Protein AF-A0A1G1XV69-F1 (afdb_monomer_lite)

Sequence (92 aa):
MIDTQFKLEDVFSIEGRGIVLAGTVLGNQISIGDELIFDNEKYRISGIEAKNQMKQIATTGENVGILVAGAELKYNFFKQRKGQILTFKANN

InterPro domains:
  IPR009000 Translation protein, beta-barrel domain superfamily [SSF50447] (5-86)

Organism: NCBI:txid1797533

pLDDT: mean 93.96, std 6.38, range [58.47, 98.38]

Secondary structure (DSSP, 8-state):
--EEEEEEEEEEEETTTEEEEEEEE-SSEEETT-EEEETTEEEEEEEEEETTEEESEEETT-EEEEEETT-GGGHHHHHTTTTPEEEEE---

Structure (mmCIF, N/CA/C/O backbone):
data_AF-A0A1G1XV69-F1
#
_entry.id   AF-A0A1G1XV69-F1
#
loop_
_atom_site.group_PDB
_atom_site.id
_atom_site.type_symbol
_atom_site.label_atom_id
_atom_site.label_alt_id
_atom_site.label_comp_id
_atom_site.label_asym_id
_atom_site.label_entity_id
_atom_site.label_seq_id
_atom_site.pdbx_PDB_ins_code
_atom_site.Cartn_x
_atom_site.Cartn_y
_atom_site.Cartn_z
_atom_site.occupancy
_atom_site.B_iso_or_equiv
_atom_site.auth_seq_id
_atom_site.auth_comp_id
_atom_site.auth_asym_id
_atom_site.auth_atom_id
_atom_site.pdbx_PDB_model_num
ATOM 1 N N . MET A 1 1 ? -17.835 -6.443 -7.603 1.00 58.47 1 MET A N 1
ATOM 2 C CA . MET A 1 1 ? -16.570 -6.154 -6.897 1.00 58.47 1 MET A CA 1
ATOM 3 C C . MET A 1 1 ? -16.745 -4.818 -6.209 1.00 58.47 1 MET A C 1
ATOM 5 O O . MET A 1 1 ? -17.285 -3.920 -6.844 1.00 58.47 1 MET A O 1
ATOM 9 N N . ILE A 1 2 ? -16.424 -4.728 -4.921 1.00 77.56 2 ILE A N 1
ATOM 10 C CA . ILE A 1 2 ? -16.567 -3.485 -4.160 1.00 77.56 2 ILE A CA 1
ATOM 11 C C . ILE A 1 2 ? -15.176 -2.870 -4.047 1.00 77.56 2 ILE A C 1
ATOM 13 O O . ILE A 1 2 ? -14.253 -3.523 -3.563 1.00 77.56 2 ILE A O 1
ATOM 17 N N . ASP A 1 3 ? -15.041 -1.644 -4.537 1.00 89.81 3 ASP A N 1
ATOM 18 C CA . ASP A 1 3 ? -13.798 -0.890 -4.467 1.00 89.81 3 ASP A CA 1
ATOM 19 C C . ASP A 1 3 ? -13.616 -0.340 -3.040 1.00 89.81 3 ASP A C 1
ATOM 21 O O . ASP A 1 3 ? -14.556 0.163 -2.414 1.00 89.81 3 ASP A O 1
ATOM 25 N N . THR A 1 4 ? -12.395 -0.434 -2.525 1.00 94.75 4 THR A N 1
ATOM 26 C CA . THR A 1 4 ? -12.011 0.045 -1.197 1.00 94.75 4 THR A CA 1
ATOM 27 C C . THR A 1 4 ? -11.035 1.206 -1.328 1.00 94.75 4 THR A C 1
ATOM 29 O O . THR A 1 4 ? -10.011 1.106 -2.002 1.00 94.75 4 THR A O 1
ATOM 32 N N . GLN A 1 5 ? -11.335 2.316 -0.658 1.00 95.94 5 GLN A N 1
ATOM 33 C CA . GLN A 1 5 ? -10.468 3.490 -0.623 1.00 95.94 5 GLN A CA 1
ATOM 34 C C . GLN A 1 5 ? -9.451 3.407 0.520 1.00 95.94 5 GLN A C 1
ATOM 36 O O . GLN A 1 5 ? -9.775 2.977 1.627 1.00 95.94 5 GLN A O 1
ATOM 41 N N . PHE A 1 6 ? -8.231 3.871 0.263 1.00 97.44 6 PHE A N 1
ATOM 42 C CA . PHE A 1 6 ? -7.132 3.892 1.226 1.00 97.44 6 PHE A CA 1
ATOM 43 C C . PHE A 1 6 ? -6.413 5.237 1.179 1.00 97.44 6 PHE A C 1
ATOM 45 O O . PHE A 1 6 ? -5.923 5.646 0.126 1.00 97.44 6 PHE A O 1
ATOM 52 N N . LYS A 1 7 ? -6.337 5.936 2.311 1.00 98.12 7 LYS A N 1
ATOM 53 C CA . LYS A 1 7 ? -5.595 7.192 2.420 1.00 98.12 7 LYS A CA 1
ATOM 54 C C . LYS A 1 7 ? -4.117 6.887 2.618 1.00 98.12 7 LYS A C 1
ATOM 56 O O . LYS A 1 7 ? -3.746 6.394 3.676 1.00 98.12 7 LYS A O 1
ATOM 61 N N . LEU A 1 8 ? -3.289 7.212 1.630 1.00 98.25 8 LEU A N 1
ATOM 62 C CA . LEU A 1 8 ? -1.847 7.007 1.697 1.00 98.25 8 LEU A CA 1
ATOM 63 C C . LEU A 1 8 ? -1.194 8.052 2.611 1.00 98.25 8 LEU A C 1
ATOM 65 O O . LEU A 1 8 ? -1.350 9.250 2.391 1.00 98.25 8 LEU A O 1
ATOM 69 N N . GLU A 1 9 ? -0.423 7.616 3.599 1.00 98.38 9 GLU A N 1
ATOM 70 C CA . GLU A 1 9 ? 0.276 8.486 4.555 1.00 98.38 9 GLU A CA 1
ATOM 71 C C . GLU A 1 9 ? 1.794 8.418 4.357 1.00 98.38 9 GLU A C 1
ATOM 73 O O . GLU A 1 9 ? 2.459 9.454 4.296 1.00 98.38 9 GLU A O 1
ATOM 78 N N . ASP A 1 10 ? 2.339 7.214 4.165 1.00 98.00 10 ASP A N 1
ATOM 79 C CA . ASP A 1 10 ? 3.756 7.012 3.870 1.00 98.00 10 ASP A CA 1
ATOM 80 C C . ASP A 1 10 ? 4.001 5.810 2.94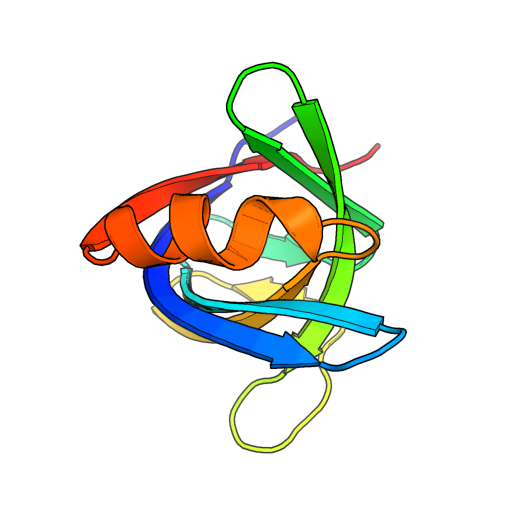3 1.00 98.00 10 ASP A C 1
ATOM 82 O O . ASP A 1 10 ? 3.113 4.995 2.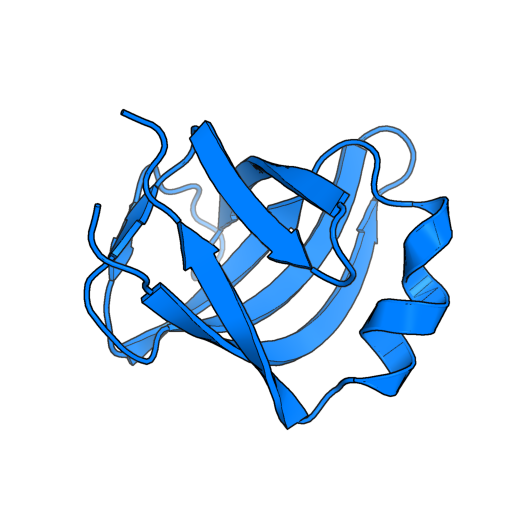689 1.00 98.00 10 ASP A O 1
ATOM 86 N N . VAL A 1 11 ? 5.218 5.723 2.408 1.00 97.94 11 VAL A N 1
ATOM 87 C CA . VAL A 1 11 ? 5.680 4.675 1.505 1.00 97.94 11 VAL A CA 1
ATOM 88 C C . VAL A 1 11 ? 7.074 4.230 1.921 1.00 97.94 11 VAL A C 1
ATOM 90 O O . VAL A 1 11 ? 8.008 5.036 1.986 1.00 97.94 11 VAL A O 1
ATOM 93 N N . PHE A 1 12 ? 7.236 2.926 2.107 1.00 96.19 12 PHE A N 1
ATOM 94 C CA . PHE A 1 12 ? 8.513 2.286 2.412 1.00 96.19 12 PHE A CA 1
ATOM 95 C C . PHE A 1 12 ? 8.854 1.273 1.321 1.00 96.19 12 PHE A C 1
ATOM 97 O O . PHE A 1 12 ? 7.961 0.724 0.684 1.00 96.19 12 PHE A O 1
ATOM 104 N N . SER A 1 13 ? 10.138 1.019 1.095 1.00 95.62 13 SER A N 1
ATOM 105 C CA . SER A 1 13 ? 10.589 -0.059 0.212 1.00 95.62 13 SER A CA 1
ATOM 106 C C . SER A 1 13 ? 11.175 -1.170 1.067 1.00 95.62 13 SER A C 1
ATOM 108 O O . SER A 1 13 ? 11.946 -0.888 1.983 1.00 95.62 13 SER A O 1
ATOM 110 N N . ILE A 1 14 ? 10.834 -2.417 0.755 1.00 93.75 14 ILE A N 1
ATOM 111 C CA . ILE A 1 14 ? 11.466 -3.598 1.336 1.00 93.75 14 ILE A CA 1
ATOM 112 C C . ILE A 1 14 ? 12.138 -4.346 0.192 1.00 93.75 14 ILE A C 1
ATOM 114 O O . ILE A 1 14 ? 11.468 -4.893 -0.684 1.00 93.75 14 ILE A O 1
ATOM 118 N N . GLU A 1 15 ? 13.469 -4.336 0.191 1.00 91.56 15 GLU A N 1
ATOM 119 C CA . GLU A 1 15 ? 14.274 -4.966 -0.853 1.00 91.56 15 GLU A CA 1
ATOM 120 C C . GLU A 1 15 ? 13.867 -6.435 -1.060 1.00 91.56 15 GLU A C 1
ATOM 122 O O . GLU A 1 15 ? 13.736 -7.204 -0.106 1.00 91.56 15 GLU A O 1
ATOM 127 N N . GLY A 1 16 ? 13.597 -6.799 -2.317 1.00 90.38 16 GLY A N 1
ATOM 128 C CA . GLY A 1 16 ? 13.188 -8.148 -2.713 1.00 90.38 16 GLY A CA 1
ATOM 129 C C . GLY A 1 16 ? 11.761 -8.556 -2.327 1.00 90.38 16 GLY A C 1
ATOM 130 O O . GLY A 1 16 ? 11.388 -9.705 -2.565 1.00 90.38 16 GLY A O 1
ATOM 131 N N . ARG A 1 17 ? 10.956 -7.666 -1.726 1.00 92.62 17 ARG A N 1
ATOM 132 C CA . ARG A 1 17 ? 9.564 -7.959 -1.333 1.00 92.62 17 ARG A CA 1
ATOM 133 C C . ARG A 1 17 ? 8.526 -7.030 -1.950 1.00 92.62 17 ARG A C 1
ATOM 135 O O . ARG A 1 17 ? 7.388 -7.465 -2.128 1.00 92.62 17 ARG A O 1
ATOM 142 N N . GLY A 1 18 ? 8.868 -5.772 -2.197 1.00 95.31 18 GLY A N 1
ATOM 143 C CA . GLY A 1 18 ? 7.945 -4.781 -2.734 1.00 95.31 18 GLY A CA 1
ATOM 144 C C . GLY A 1 18 ? 8.008 -3.448 -2.007 1.00 95.31 18 GLY A C 1
ATOM 145 O O . GLY A 1 18 ? 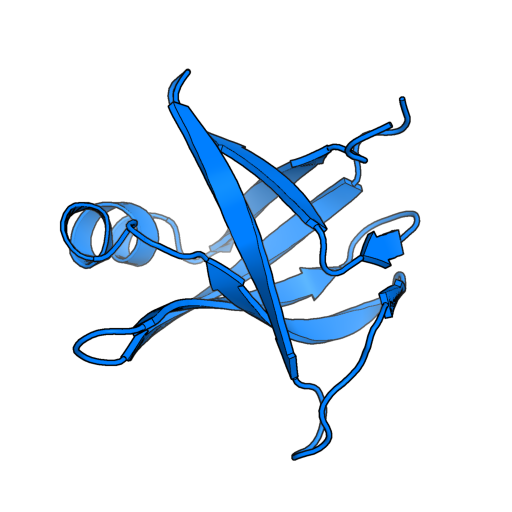8.979 -3.111 -1.327 1.00 95.31 18 GLY A O 1
ATOM 146 N N . ILE A 1 19 ? 6.919 -2.693 -2.120 1.00 97.56 19 ILE A N 1
ATOM 147 C CA . ILE A 1 19 ? 6.725 -1.447 -1.375 1.00 97.56 19 ILE A CA 1
ATOM 148 C C . ILE A 1 19 ? 5.609 -1.616 -0.351 1.00 97.56 19 ILE A C 1
ATOM 150 O O . ILE A 1 19 ? 4.626 -2.313 -0.594 1.00 97.56 19 ILE A O 1
ATOM 154 N N . VAL A 1 20 ? 5.745 -0.948 0.786 1.00 97.94 20 VAL A N 1
ATOM 155 C CA . VAL A 1 20 ? 4.693 -0.838 1.791 1.00 97.94 20 VAL A CA 1
ATOM 156 C C . VAL A 1 20 ? 4.016 0.510 1.636 1.00 97.94 20 VAL A C 1
ATOM 158 O O . VAL A 1 20 ? 4.670 1.547 1.741 1.00 97.94 20 VAL A O 1
ATOM 161 N N . LEU A 1 21 ? 2.707 0.485 1.417 1.00 98.31 21 LEU A N 1
ATOM 162 C CA . LEU A 1 21 ? 1.834 1.649 1.458 1.00 98.31 21 LEU A CA 1
ATOM 163 C C . LEU A 1 21 ? 1.232 1.727 2.862 1.00 98.31 21 LEU A C 1
ATOM 165 O O . LEU A 1 21 ? 0.400 0.897 3.224 1.00 98.31 21 LEU A O 1
ATOM 169 N N . ALA A 1 22 ? 1.691 2.682 3.666 1.00 98.25 22 ALA A N 1
ATOM 170 C CA . ALA A 1 22 ? 1.187 2.902 5.017 1.00 98.25 22 ALA A CA 1
ATOM 171 C C . ALA A 1 22 ? 0.087 3.961 4.999 1.00 98.25 22 ALA A C 1
ATOM 173 O O . ALA A 1 22 ? 0.223 4.986 4.325 1.00 98.25 22 ALA A O 1
ATOM 174 N N . GLY A 1 23 ? -1.002 3.717 5.722 1.00 98.12 23 GLY A N 1
ATOM 175 C CA . GLY A 1 23 ? -2.156 4.600 5.674 1.00 98.12 23 GLY A CA 1
ATOM 176 C C . GLY A 1 23 ? -3.429 4.006 6.256 1.00 98.12 23 GLY A C 1
ATOM 177 O O . GLY A 1 23 ? -3.410 2.955 6.893 1.00 98.12 23 GLY A O 1
ATOM 178 N N . THR A 1 24 ? -4.545 4.695 6.025 1.00 98.31 24 THR A N 1
ATOM 179 C CA . THR A 1 24 ? -5.828 4.403 6.675 1.00 98.31 24 THR A CA 1
ATOM 180 C C . THR A 1 24 ? -6.867 3.892 5.677 1.00 98.31 24 THR A C 1
ATOM 182 O O . THR A 1 24 ? -7.114 4.525 4.648 1.00 98.31 24 THR A O 1
ATOM 185 N N . VAL A 1 25 ? -7.524 2.772 5.992 1.00 97.81 25 VAL A N 1
ATOM 186 C CA . VAL A 1 25 ? -8.641 2.235 5.193 1.00 97.81 25 VAL A CA 1
ATOM 187 C C . VAL A 1 25 ? -9.883 3.108 5.387 1.00 97.81 25 VAL A C 1
ATOM 189 O O . VAL A 1 25 ? -10.311 3.339 6.516 1.00 97.81 25 VAL A O 1
ATOM 192 N N . LEU A 1 26 ? -10.488 3.586 4.299 1.00 96.44 26 LEU A N 1
ATOM 193 C CA . LEU A 1 26 ? -11.616 4.528 4.341 1.00 96.44 26 LEU A CA 1
ATOM 194 C C . LEU A 1 26 ? -12.991 3.876 4.123 1.00 96.44 26 LEU A C 1
ATOM 196 O O . LEU A 1 26 ? -14.004 4.513 4.396 1.00 96.44 26 LEU A O 1
ATOM 200 N N . GLY A 1 27 ? -13.052 2.628 3.653 1.00 90.31 27 GLY A N 1
ATOM 201 C CA . GLY A 1 27 ? -14.315 1.920 3.427 1.00 90.31 27 GLY A CA 1
ATOM 202 C C . GLY A 1 27 ? -14.125 0.415 3.258 1.00 90.31 27 GLY A C 1
ATOM 203 O O . GLY A 1 27 ? -13.036 -0.030 2.925 1.00 90.31 27 GLY A O 1
ATOM 204 N N . ASN A 1 28 ? -15.182 -0.368 3.485 1.00 92.75 28 ASN A N 1
ATOM 205 C CA . ASN A 1 28 ? -15.196 -1.829 3.340 1.00 92.75 28 ASN A CA 1
ATOM 206 C C . ASN A 1 28 ? -13.986 -2.516 4.017 1.00 92.75 28 ASN A C 1
ATOM 208 O O . ASN A 1 28 ? -13.688 -2.248 5.189 1.00 92.75 28 ASN A O 1
ATOM 212 N N . GLN A 1 29 ? -13.319 -3.410 3.278 1.00 94.62 29 GLN A N 1
ATOM 213 C CA . GLN A 1 29 ? -12.131 -4.141 3.696 1.00 94.62 29 GLN A CA 1
ATOM 214 C C . GLN A 1 29 ? -11.123 -4.300 2.547 1.00 94.62 29 GLN A C 1
ATOM 216 O O . GLN A 1 29 ? -11.487 -4.205 1.374 1.00 94.62 29 GLN A O 1
ATOM 221 N N . ILE A 1 30 ? -9.871 -4.578 2.902 1.00 96.31 30 ILE A N 1
ATOM 222 C CA . ILE A 1 30 ? -8.778 -4.971 2.006 1.00 96.31 30 ILE A CA 1
ATOM 223 C C . ILE A 1 30 ? -8.233 -6.303 2.513 1.00 96.31 30 ILE A C 1
ATOM 225 O O . ILE A 1 30 ? -7.955 -6.427 3.705 1.00 96.31 30 ILE A O 1
ATOM 229 N N . SER A 1 31 ? -8.055 -7.280 1.632 1.00 96.50 31 SER A N 1
ATOM 230 C CA . SER A 1 31 ? -7.570 -8.621 1.969 1.00 96.50 31 SER A CA 1
ATOM 231 C C . SER A 1 31 ? -6.254 -8.928 1.254 1.00 96.50 31 SER A C 1
ATOM 233 O O . SER A 1 31 ? -5.970 -8.400 0.179 1.00 96.50 31 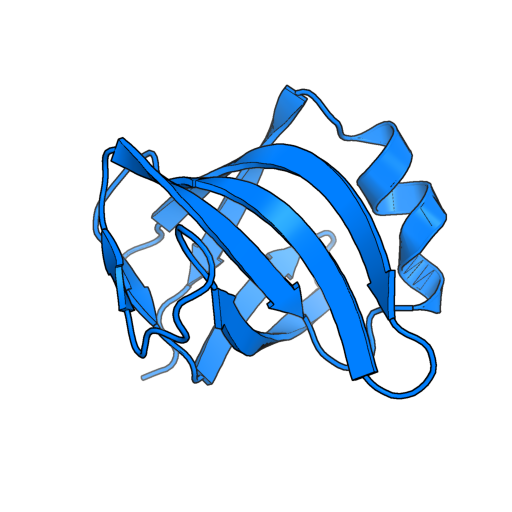SER A O 1
ATOM 235 N N . ILE A 1 32 ? -5.433 -9.816 1.819 1.00 96.56 32 ILE A N 1
ATOM 236 C CA . ILE A 1 32 ? -4.305 -10.381 1.064 1.00 96.56 32 ILE A CA 1
ATOM 237 C C . ILE A 1 32 ? -4.851 -11.090 -0.182 1.00 96.56 32 ILE A C 1
ATOM 239 O O . ILE A 1 32 ? -5.776 -11.892 -0.083 1.00 96.56 32 ILE A O 1
ATOM 243 N N . GLY A 1 33 ? -4.245 -10.827 -1.342 1.00 95.19 33 GLY A N 1
ATOM 244 C CA . GLY A 1 33 ? -4.705 -11.335 -2.637 1.00 95.19 33 GLY A CA 1
ATOM 245 C C . GLY A 1 33 ? -5.480 -10.318 -3.473 1.00 95.19 33 GLY A C 1
ATOM 246 O O . GLY A 1 33 ? -5.509 -10.487 -4.694 1.00 95.19 33 GLY A O 1
ATOM 247 N N . ASP A 1 34 ? -6.006 -9.259 -2.851 1.00 96.06 34 ASP A N 1
ATOM 248 C CA . ASP A 1 34 ? -6.629 -8.131 -3.548 1.00 96.06 34 ASP A CA 1
ATOM 249 C C . ASP A 1 34 ? -5.612 -7.372 -4.412 1.00 96.06 34 ASP A C 1
ATOM 251 O O . ASP A 1 34 ? -4.391 -7.528 -4.280 1.00 96.06 34 ASP A O 1
ATOM 255 N N . GLU A 1 35 ? -6.124 -6.532 -5.309 1.00 95.81 35 GLU A N 1
ATOM 256 C CA . GLU A 1 35 ? -5.315 -5.750 -6.238 1.00 95.81 35 GLU A CA 1
ATOM 257 C C . GLU A 1 35 ? -5.397 -4.253 -5.928 1.00 95.81 35 GLU A C 1
ATOM 259 O O . GLU A 1 35 ? -6.477 -3.677 -5.794 1.00 95.81 35 GLU A O 1
ATOM 264 N N . LEU A 1 36 ? -4.247 -3.587 -5.877 1.00 95.38 36 LEU A N 1
ATOM 265 C CA . LEU A 1 36 ? -4.160 -2.141 -6.040 1.00 95.38 36 LEU A CA 1
ATOM 266 C C . LEU A 1 36 ? -4.295 -1.819 -7.528 1.00 95.38 36 LEU A C 1
ATOM 268 O O . LEU A 1 36 ? -3.505 -2.314 -8.335 1.00 95.38 36 LEU A O 1
ATOM 272 N N . ILE A 1 37 ? -5.257 -0.964 -7.877 1.00 92.06 37 ILE A N 1
ATOM 273 C CA . ILE A 1 37 ? -5.400 -0.456 -9.242 1.00 92.06 37 ILE A CA 1
ATOM 274 C C . ILE A 1 37 ? -4.854 0.952 -9.291 1.00 92.06 37 ILE A C 1
ATOM 276 O O . ILE A 1 37 ? -5.365 1.859 -8.628 1.00 92.06 37 ILE A O 1
ATOM 280 N N . PHE A 1 38 ? -3.812 1.139 -10.086 1.00 88.56 38 PHE A N 1
ATOM 281 C CA . PHE A 1 38 ? -3.121 2.406 -10.107 1.00 88.56 38 PHE A CA 1
ATOM 282 C C . PHE A 1 38 ? -2.410 2.627 -11.438 1.00 88.56 38 PHE A C 1
ATOM 284 O O . PHE A 1 38 ? -1.618 1.798 -11.869 1.00 88.56 38 PHE A O 1
ATOM 291 N N . ASP A 1 39 ? -2.710 3.757 -12.080 1.00 88.38 39 ASP A N 1
ATOM 292 C CA . ASP A 1 39 ? -2.162 4.140 -13.389 1.00 88.38 39 ASP A CA 1
ATOM 293 C C . ASP A 1 39 ? -2.309 3.040 -14.462 1.00 88.38 39 ASP A C 1
ATOM 295 O O . ASP A 1 39 ? -1.377 2.716 -15.187 1.00 88.38 39 ASP A O 1
ATOM 299 N N . ASN A 1 40 ? -3.492 2.414 -14.519 1.00 88.00 40 ASN A N 1
ATOM 300 C CA . ASN A 1 40 ? -3.816 1.259 -15.374 1.00 88.00 40 ASN A CA 1
ATOM 301 C C . ASN A 1 40 ? -2.973 -0.010 -15.132 1.00 88.00 40 ASN A C 1
ATOM 303 O O . ASN A 1 40 ? -3.143 -0.997 -15.847 1.00 88.00 40 ASN A O 1
ATOM 307 N N . GLU A 1 41 ? -2.127 -0.028 -14.103 1.00 90.44 41 GLU A N 1
ATOM 308 C CA . GLU A 1 41 ? -1.402 -1.208 -13.649 1.00 90.44 41 GLU A CA 1
ATOM 309 C C . GLU A 1 41 ? -2.108 -1.848 -12.444 1.00 90.44 41 GLU A C 1
ATOM 311 O O . GLU A 1 41 ? -2.789 -1.191 -11.646 1.00 90.44 41 GLU A O 1
ATOM 316 N N . LYS A 1 42 ? -1.952 -3.168 -12.338 1.00 92.69 42 LYS A N 1
ATOM 317 C CA . LYS A 1 42 ? -2.467 -3.983 -11.240 1.00 92.69 42 LYS A CA 1
ATOM 318 C C . LYS A 1 42 ? -1.303 -4.462 -10.402 1.00 92.69 42 LYS A C 1
ATOM 320 O O . LYS A 1 42 ? -0.369 -5.057 -10.937 1.00 92.69 42 LYS A O 1
ATOM 325 N N . TYR A 1 43 ? -1.399 -4.271 -9.096 1.00 94.81 43 TYR A N 1
ATOM 326 C CA . TYR A 1 43 ? -0.408 -4.800 -8.174 1.00 94.81 43 TYR A CA 1
ATOM 327 C C . TYR A 1 43 ? -1.073 -5.640 -7.100 1.00 94.81 43 TYR A C 1
ATOM 329 O O . TYR A 1 43 ? -2.014 -5.200 -6.442 1.00 94.81 43 TYR A O 1
ATOM 337 N N . ARG A 1 44 ? -0.563 -6.852 -6.901 1.00 95.75 44 ARG A N 1
ATOM 338 C CA . ARG A 1 44 ? -1.105 -7.778 -5.912 1.00 95.75 44 ARG A CA 1
ATOM 339 C C . ARG A 1 44 ? -0.667 -7.387 -4.504 1.00 95.75 44 ARG A C 1
ATOM 341 O O . ARG A 1 44 ? 0.515 -7.141 -4.254 1.00 95.75 44 ARG A O 1
ATOM 348 N N . ILE A 1 45 ? -1.611 -7.430 -3.571 1.00 96.81 45 ILE A N 1
ATOM 349 C CA . ILE A 1 45 ? -1.336 -7.319 -2.141 1.00 96.81 45 ILE A CA 1
ATOM 350 C C . ILE A 1 45 ? -0.808 -8.658 -1.631 1.00 96.81 45 ILE A C 1
ATOM 352 O O . ILE A 1 45 ? -1.491 -9.683 -1.709 1.00 96.81 45 ILE A O 1
ATOM 356 N N . SER A 1 46 ? 0.405 -8.651 -1.084 1.00 97.19 46 SER A N 1
ATOM 357 C CA . SER A 1 46 ? 1.076 -9.845 -0.551 1.00 97.19 46 SER A CA 1
ATOM 358 C C . SER A 1 46 ? 1.198 -9.852 0.972 1.00 97.19 46 SER A C 1
ATOM 360 O O . SER A 1 46 ? 1.667 -10.834 1.542 1.00 97.19 46 SER A O 1
ATOM 362 N N . GLY A 1 47 ? 0.810 -8.771 1.646 1.00 97.44 47 GLY A N 1
ATOM 363 C CA . GLY A 1 47 ? 0.840 -8.697 3.101 1.00 97.44 47 GLY A CA 1
ATOM 364 C C . GLY A 1 47 ? 0.101 -7.481 3.632 1.00 97.44 47 GLY A C 1
ATOM 365 O O . GLY A 1 47 ? 0.051 -6.442 2.976 1.00 97.44 47 GLY A O 1
ATOM 366 N N . ILE A 1 48 ? -0.457 -7.624 4.829 1.00 98.19 48 ILE A N 1
ATOM 367 C CA . ILE A 1 48 ? -1.082 -6.546 5.589 1.00 98.19 48 ILE A CA 1
ATOM 368 C C . ILE A 1 48 ? -0.524 -6.623 7.007 1.00 98.19 48 ILE A C 1
ATOM 370 O O . ILE A 1 48 ? -0.553 -7.689 7.624 1.00 98.19 48 ILE A O 1
ATOM 374 N N . GLU A 1 49 ? -0.031 -5.505 7.522 1.00 95.94 49 GLU A N 1
ATOM 375 C CA . GLU A 1 49 ? 0.480 -5.399 8.886 1.00 95.94 49 GLU A CA 1
ATOM 376 C C . GLU A 1 49 ? -0.210 -4.255 9.631 1.00 95.94 49 GLU A C 1
ATOM 378 O O . GLU A 1 49 ? -0.351 -3.150 9.108 1.00 95.94 49 GLU A O 1
ATOM 383 N N . ALA A 1 50 ? -0.632 -4.509 10.868 1.00 94.25 50 ALA A N 1
ATOM 384 C CA . ALA A 1 50 ? -1.183 -3.500 11.764 1.00 94.25 50 ALA A CA 1
ATOM 385 C C . ALA A 1 50 ? -0.655 -3.737 13.180 1.00 94.25 50 ALA A C 1
ATOM 387 O O . ALA A 1 50 ? -0.748 -4.852 13.687 1.00 94.25 50 ALA A O 1
ATOM 388 N N . LYS A 1 51 ? -0.136 -2.698 13.848 1.00 88.44 51 LYS A N 1
ATOM 389 C CA . LYS A 1 51 ? 0.319 -2.772 15.254 1.00 88.44 51 LYS A CA 1
ATOM 390 C C . LYS A 1 51 ? 1.291 -3.940 15.529 1.00 88.44 51 LYS A C 1
ATOM 392 O O . LYS A 1 51 ? 1.142 -4.639 16.530 1.00 88.44 51 LYS A O 1
ATOM 397 N N . ASN A 1 52 ? 2.280 -4.144 14.653 1.00 87.25 52 ASN A N 1
ATOM 398 C CA . ASN A 1 52 ? 3.263 -5.239 14.717 1.00 87.25 52 ASN A CA 1
ATOM 399 C C . ASN A 1 52 ? 2.655 -6.651 14.589 1.00 87.25 52 ASN A C 1
ATOM 401 O O . ASN A 1 52 ? 3.223 -7.626 15.083 1.00 87.25 52 ASN A O 1
ATOM 405 N N . GLN A 1 53 ? 1.479 -6.774 13.969 1.00 92.81 53 GLN A N 1
ATOM 406 C CA . GLN A 1 53 ? 0.815 -8.049 13.721 1.00 92.81 53 GLN A CA 1
ATOM 407 C C . GLN A 1 53 ? 0.446 -8.186 12.247 1.00 92.81 53 GLN A C 1
ATOM 409 O O . GLN A 1 53 ? -0.114 -7.270 11.640 1.00 92.81 53 GLN A O 1
ATOM 414 N N . MET A 1 54 ? 0.716 -9.364 11.687 1.00 95.50 54 MET A N 1
ATOM 415 C CA . MET A 1 54 ? 0.259 -9.725 10.348 1.00 95.50 54 MET A CA 1
ATOM 416 C C . MET A 1 54 ? -1.244 -9.995 10.367 1.00 95.50 54 MET A C 1
ATOM 418 O O . MET A 1 54 ? -1.751 -10.686 11.253 1.00 95.50 54 MET A O 1
ATOM 422 N N . LYS A 1 55 ? -1.951 -9.480 9.363 1.00 96.88 55 LYS A N 1
ATOM 423 C CA . LYS A 1 55 ? -3.389 -9.676 9.191 1.00 96.88 55 LYS A CA 1
ATOM 424 C C . LYS A 1 55 ? -3.691 -10.242 7.812 1.00 96.88 55 LYS A C 1
ATOM 426 O O . LYS A 1 55 ? -3.006 -9.948 6.839 1.00 96.88 55 LYS A O 1
ATOM 431 N N . GLN A 1 56 ? -4.783 -10.994 7.725 1.00 96.81 56 GLN A N 1
ATOM 432 C CA . GLN A 1 56 ? -5.349 -11.398 6.437 1.00 96.81 56 GLN A CA 1
ATOM 433 C C . GLN A 1 56 ? -6.239 -10.307 5.831 1.00 96.81 56 GLN A C 1
ATOM 435 O O . GLN A 1 56 ? -6.397 -10.268 4.614 1.00 96.81 56 GLN A O 1
ATOM 440 N N . ILE A 1 57 ? -6.827 -9.450 6.678 1.00 96.19 57 ILE A N 1
ATOM 441 C CA . ILE A 1 57 ? -7.814 -8.431 6.308 1.00 96.19 57 ILE A CA 1
ATOM 442 C C . ILE A 1 57 ? -7.557 -7.145 7.115 1.00 96.19 57 ILE A C 1
ATOM 444 O O . ILE A 1 57 ? -7.322 -7.207 8.326 1.00 96.19 57 ILE A O 1
ATOM 448 N N . ALA A 1 58 ? -7.646 -5.990 6.457 1.00 97.00 58 ALA A N 1
ATOM 449 C CA . ALA A 1 58 ? -7.773 -4.668 7.066 1.00 97.00 58 ALA A CA 1
ATOM 450 C C . ALA A 1 58 ? -9.168 -4.096 6.796 1.00 97.00 58 ALA A C 1
ATOM 452 O O . ALA A 1 58 ? -9.704 -4.243 5.701 1.00 97.00 58 ALA A O 1
ATOM 453 N N . THR A 1 59 ? -9.751 -3.440 7.790 1.00 96.12 59 THR A N 1
ATOM 454 C CA . THR A 1 59 ? -11.121 -2.917 7.762 1.00 96.12 59 THR A CA 1
ATOM 455 C C . THR A 1 59 ? -11.141 -1.403 7.928 1.00 96.12 59 THR A C 1
ATOM 457 O O . THR A 1 59 ? -10.146 -0.788 8.309 1.00 96.12 59 THR A O 1
ATOM 460 N N . THR A 1 60 ? -12.281 -0.792 7.607 1.00 97.00 60 THR A N 1
ATOM 461 C CA . THR A 1 60 ? -12.486 0.663 7.687 1.00 97.00 60 THR A CA 1
ATOM 462 C C . THR A 1 60 ? -12.028 1.245 9.030 1.00 97.00 60 THR A C 1
ATOM 464 O O . THR A 1 60 ? -12.401 0.753 10.091 1.00 97.00 60 THR A O 1
ATOM 467 N N . GLY A 1 61 ? -11.247 2.325 8.974 1.00 97.06 61 GLY A N 1
ATOM 468 C CA . GLY A 1 61 ? -10.705 3.035 10.134 1.00 97.06 61 GLY A CA 1
ATOM 469 C C . GLY A 1 61 ? -9.364 2.500 10.641 1.00 97.06 61 GLY A C 1
ATOM 470 O O . GLY A 1 61 ? -8.722 3.166 11.453 1.00 97.06 61 GLY A O 1
ATOM 471 N N . GLU A 1 62 ? -8.903 1.339 10.170 1.00 97.50 62 GLU A N 1
ATOM 472 C CA . GLU A 1 62 ? -7.596 0.815 10.563 1.00 97.50 62 GLU A CA 1
ATOM 473 C C . GLU A 1 62 ? -6.455 1.520 9.821 1.00 97.50 62 GLU A C 1
ATOM 475 O O . GLU A 1 62 ? -6.492 1.675 8.597 1.00 97.50 62 GLU A O 1
ATOM 480 N N . ASN A 1 63 ? -5.418 1.898 10.574 1.00 97.75 63 ASN A N 1
ATOM 481 C CA . ASN A 1 63 ? -4.134 2.327 10.032 1.00 97.75 63 ASN A CA 1
ATOM 482 C C . ASN A 1 63 ? -3.219 1.104 9.893 1.00 97.75 63 ASN A C 1
ATOM 484 O O . ASN A 1 63 ? -2.941 0.420 10.885 1.00 97.75 63 ASN A O 1
ATOM 488 N N . VAL A 1 64 ? -2.817 0.796 8.663 1.00 98.31 64 VAL A N 1
ATOM 489 C CA . VAL A 1 64 ? -2.117 -0.442 8.304 1.00 98.31 64 VAL A CA 1
ATOM 490 C C . VAL A 1 64 ? -1.020 -0.179 7.275 1.00 98.31 64 VAL A C 1
ATOM 492 O O . VAL A 1 64 ? -1.085 0.775 6.499 1.00 98.31 64 VAL A O 1
ATOM 495 N N . GLY A 1 65 ? -0.021 -1.057 7.244 1.00 98.25 65 GLY A N 1
ATOM 496 C CA . GLY A 1 65 ? 0.920 -1.187 6.138 1.00 98.25 65 GLY A CA 1
ATOM 497 C C . GLY A 1 65 ? 0.444 -2.255 5.155 1.00 98.25 65 GLY A C 1
ATOM 498 O O . GLY A 1 65 ? 0.240 -3.404 5.544 1.00 98.25 65 GLY A O 1
ATOM 499 N N . ILE A 1 66 ? 0.288 -1.891 3.883 1.00 98.12 66 ILE A N 1
ATOM 500 C CA . ILE A 1 66 ? -0.072 -2.809 2.795 1.00 98.12 66 ILE A CA 1
ATOM 501 C C . ILE A 1 66 ? 1.171 -3.078 1.955 1.00 98.12 66 ILE A C 1
ATOM 503 O O . ILE A 1 66 ? 1.678 -2.173 1.294 1.00 98.12 66 ILE A O 1
ATOM 507 N N . LEU A 1 67 ? 1.656 -4.319 1.965 1.00 98.00 67 LEU A N 1
ATOM 508 C CA . LEU A 1 67 ? 2.757 -4.743 1.107 1.00 98.00 67 LEU A CA 1
ATOM 509 C C . LEU A 1 67 ? 2.233 -5.069 -0.293 1.00 98.00 67 LEU A C 1
ATOM 511 O O . LEU A 1 67 ? 1.413 -5.973 -0.474 1.00 98.00 67 LEU A O 1
ATOM 515 N N . VAL A 1 68 ? 2.771 -4.351 -1.270 1.00 97.06 68 VAL A N 1
ATOM 516 C CA . VAL A 1 68 ? 2.471 -4.479 -2.691 1.00 97.06 68 VAL A CA 1
ATOM 517 C C . VAL A 1 68 ? 3.685 -5.083 -3.395 1.00 97.06 68 VAL A C 1
ATOM 519 O O . VAL A 1 68 ? 4.751 -4.463 -3.444 1.00 97.06 68 VAL A O 1
ATOM 522 N N . ALA A 1 69 ? 3.529 -6.296 -3.923 1.00 94.06 69 ALA A N 1
ATOM 523 C CA . ALA A 1 69 ? 4.621 -7.040 -4.548 1.00 94.06 69 ALA A CA 1
ATOM 524 C C . ALA A 1 69 ? 4.969 -6.495 -5.946 1.00 94.06 69 ALA A C 1
ATOM 526 O O . ALA A 1 69 ? 4.077 -6.132 -6.714 1.00 94.06 69 ALA A O 1
ATOM 527 N N . GLY A 1 70 ? 6.262 -6.481 -6.292 1.00 88.69 70 GLY A N 1
ATOM 528 C CA . GLY A 1 70 ? 6.750 -6.122 -7.634 1.00 88.69 70 GLY A CA 1
ATOM 529 C C . GLY A 1 70 ? 6.620 -4.639 -8.003 1.00 88.69 70 GLY A C 1
ATOM 530 O O . GLY A 1 70 ? 6.683 -4.289 -9.180 1.00 88.69 70 GLY A O 1
ATOM 531 N N . ALA A 1 71 ? 6.399 -3.765 -7.018 1.00 91.12 71 ALA A N 1
ATOM 532 C CA . ALA A 1 71 ? 6.179 -2.331 -7.209 1.00 91.12 71 ALA A CA 1
ATOM 533 C C . ALA A 1 71 ? 7.389 -1.458 -6.806 1.00 91.12 71 ALA A C 1
ATOM 535 O O . ALA A 1 71 ? 7.261 -0.240 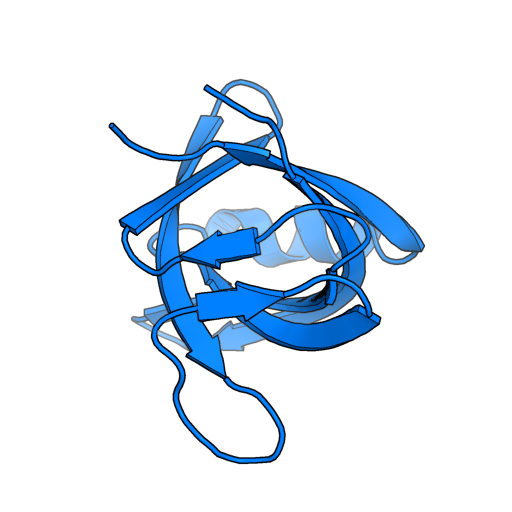-6.687 1.00 91.12 71 ALA A O 1
ATOM 536 N N . GLU A 1 72 ? 8.577 -2.037 -6.619 1.00 92.62 72 GLU A N 1
ATOM 537 C CA . GLU A 1 72 ? 9.798 -1.340 -6.183 1.00 92.62 72 GLU A CA 1
ATOM 538 C C . GLU A 1 72 ? 10.157 -0.159 -7.096 1.00 92.62 72 GLU A C 1
ATOM 540 O O . GLU A 1 72 ? 10.437 0.943 -6.620 1.00 92.62 72 GLU A O 1
ATOM 545 N N . LEU A 1 73 ? 10.051 -0.339 -8.418 1.00 92.62 73 LEU A N 1
ATOM 546 C CA . LEU A 1 73 ? 10.312 0.721 -9.403 1.00 92.62 73 LEU A CA 1
ATOM 547 C C . LEU A 1 73 ? 9.334 1.903 -9.292 1.00 92.62 73 LEU A C 1
ATOM 549 O O . LEU A 1 73 ? 9.606 2.992 -9.798 1.00 92.62 73 LEU A O 1
ATOM 553 N N . LYS A 1 74 ? 8.199 1.715 -8.613 1.00 93.69 74 LYS A N 1
ATOM 554 C CA . LYS A 1 74 ? 7.164 2.733 -8.410 1.00 93.69 74 LYS A CA 1
ATOM 555 C C . LYS A 1 74 ? 7.317 3.463 -7.074 1.00 93.69 74 LYS A C 1
ATOM 557 O O . LYS A 1 74 ? 6.542 4.379 -6.806 1.00 93.69 74 LYS A O 1
ATOM 562 N N . TYR A 1 75 ? 8.328 3.134 -6.261 1.00 95.62 75 TYR A N 1
ATOM 563 C 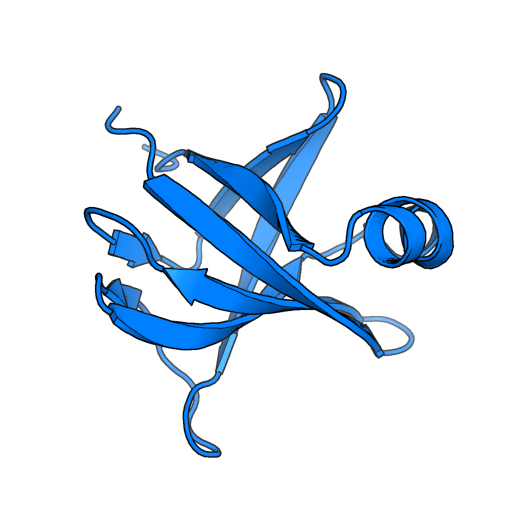CA . TYR A 1 75 ? 8.549 3.727 -4.936 1.00 95.62 75 TYR A CA 1
ATOM 564 C C . TYR A 1 75 ? 8.458 5.261 -4.937 1.00 95.62 75 TYR A C 1
ATOM 566 O O . TYR A 1 75 ? 7.625 5.837 -4.237 1.00 95.62 75 TYR A O 1
ATOM 574 N N . ASN A 1 76 ? 9.262 5.939 -5.765 1.00 96.38 76 ASN A N 1
ATOM 575 C CA . ASN A 1 76 ? 9.280 7.406 -5.821 1.00 96.38 76 ASN A CA 1
ATOM 576 C C . ASN A 1 76 ? 7.943 7.990 -6.297 1.00 96.38 76 ASN A C 1
ATOM 578 O O . ASN A 1 76 ? 7.538 9.065 -5.859 1.00 96.38 76 ASN A O 1
ATOM 582 N N . PHE A 1 77 ? 7.240 7.266 -7.162 1.00 94.31 77 PHE A N 1
ATOM 583 C CA . PHE A 1 77 ? 5.964 7.688 -7.717 1.00 94.31 77 PHE A CA 1
ATOM 584 C C . PHE A 1 77 ? 4.833 7.609 -6.683 1.00 94.31 77 PHE A C 1
ATOM 586 O O . PHE A 1 77 ? 4.014 8.526 -6.603 1.00 94.31 77 PHE A O 1
ATOM 593 N N . PHE A 1 78 ? 4.812 6.575 -5.836 1.00 95.56 78 PHE A N 1
ATOM 594 C CA . PHE A 1 78 ? 3.908 6.520 -4.683 1.00 95.56 78 PHE A CA 1
ATOM 595 C C . PHE A 1 78 ? 4.319 7.510 -3.590 1.00 95.56 78 PHE A C 1
ATOM 597 O O . PHE A 1 78 ? 3.461 8.153 -2.991 1.00 95.56 78 PHE A O 1
ATOM 604 N N . LYS A 1 79 ? 5.623 7.711 -3.364 1.00 96.44 79 LYS A N 1
ATOM 605 C CA . LYS A 1 79 ? 6.128 8.670 -2.368 1.00 96.44 79 LYS A CA 1
ATOM 606 C C . LYS A 1 79 ? 5.676 10.107 -2.649 1.00 96.44 79 LYS A C 1
ATOM 608 O O . LYS A 1 79 ? 5.411 10.854 -1.714 1.00 96.44 79 LYS A O 1
ATOM 613 N N . GLN A 1 80 ? 5.541 10.486 -3.919 1.00 96.62 80 GLN A N 1
ATOM 614 C CA . GLN A 1 80 ? 5.001 11.791 -4.331 1.00 96.62 80 GLN A CA 1
ATOM 615 C C . GLN A 1 80 ? 3.479 11.918 -4.138 1.00 96.62 80 GLN A C 1
ATOM 617 O O . GLN A 1 80 ? 2.940 13.016 -4.243 1.00 96.62 80 GLN A O 1
ATOM 622 N N . ARG A 1 81 ? 2.778 10.817 -3.844 1.00 94.75 81 ARG A N 1
ATOM 623 C CA . ARG A 1 81 ? 1.319 10.766 -3.659 1.00 94.75 81 ARG A CA 1
ATOM 624 C C . ARG A 1 81 ? 0.878 10.669 -2.206 1.00 94.75 81 ARG A C 1
ATOM 626 O O . ARG A 1 81 ? -0.301 10.429 -1.950 1.00 94.75 81 ARG A O 1
ATOM 633 N N . LYS A 1 82 ? 1.786 10.852 -1.246 1.00 96.25 82 LYS A N 1
ATOM 634 C CA . LYS A 1 82 ? 1.409 10.977 0.168 1.00 96.25 82 LYS A CA 1
ATOM 635 C C . LYS A 1 82 ? 0.256 11.977 0.317 1.00 96.25 82 LYS A C 1
ATOM 637 O O . LYS A 1 82 ? 0.266 13.045 -0.290 1.00 96.25 82 LYS A O 1
ATOM 642 N N . GLY A 1 83 ? -0.748 11.605 1.099 1.00 95.31 83 GLY A N 1
ATOM 643 C CA . GLY A 1 83 ? -1.989 12.351 1.296 1.00 95.31 83 GLY A CA 1
ATOM 644 C C . GLY A 1 83 ? -3.107 12.041 0.294 1.00 95.31 83 GLY A C 1
ATOM 645 O O . GLY A 1 83 ? -4.245 12.432 0.548 1.00 95.31 83 GLY A O 1
ATOM 646 N N . GLN A 1 84 ? -2.832 11.341 -0.811 1.00 96.50 84 GLN A N 1
ATOM 647 C CA . GLN A 1 84 ? -3.851 10.968 -1.798 1.00 96.50 84 GLN A CA 1
ATOM 648 C C . GLN A 1 84 ? -4.621 9.702 -1.397 1.00 96.50 84 GLN A C 1
ATOM 650 O O . GLN A 1 84 ? -4.184 8.914 -0.556 1.00 96.50 84 GLN A O 1
ATOM 655 N N . ILE A 1 85 ? -5.776 9.504 -2.035 1.00 96.25 85 ILE A N 1
ATOM 656 C CA . ILE A 1 85 ? -6.599 8.302 -1.890 1.00 96.25 85 ILE A CA 1
ATOM 657 C C . ILE A 1 85 ? -6.265 7.331 -3.022 1.00 96.25 85 ILE A C 1
ATOM 659 O O . ILE A 1 85 ? -6.325 7.687 -4.198 1.00 96.25 85 ILE A O 1
ATOM 663 N N . LEU A 1 86 ? -5.938 6.098 -2.655 1.00 95.75 86 LEU A N 1
ATOM 664 C CA . LEU A 1 86 ? -5.752 4.973 -3.564 1.00 95.75 86 LEU A CA 1
ATOM 665 C C . LEU A 1 86 ? -6.996 4.084 -3.569 1.00 95.75 86 LEU A C 1
ATOM 667 O O . LEU A 1 86 ? -7.759 4.071 -2.602 1.00 95.75 86 LEU A O 1
ATOM 671 N N . THR A 1 87 ? -7.181 3.333 -4.655 1.00 94.94 87 THR A N 1
ATOM 672 C CA . THR A 1 87 ? -8.304 2.400 -4.812 1.00 94.94 87 THR A CA 1
ATOM 673 C C . THR A 1 87 ? -7.800 0.966 -4.907 1.00 94.94 87 THR A C 1
ATOM 675 O O . THR A 1 87 ? -7.002 0.627 -5.781 1.00 94.94 87 THR A O 1
ATOM 678 N N . PHE A 1 88 ? -8.307 0.124 -4.018 1.00 95.25 88 PHE A N 1
ATOM 679 C CA . PHE A 1 88 ? -8.081 -1.313 -3.986 1.00 95.25 88 PHE A CA 1
ATOM 680 C C . PHE A 1 88 ? -9.332 -2.042 -4.466 1.00 95.25 88 PHE A C 1
ATOM 682 O O . PHE A 1 88 ? -10.450 -1.610 -4.186 1.00 95.25 88 PHE A O 1
ATOM 689 N N . LYS A 1 89 ? -9.148 -3.144 -5.188 1.00 93.69 89 LYS A N 1
ATOM 690 C CA . LYS A 1 89 ? -10.230 -3.984 -5.695 1.00 93.69 89 LYS A CA 1
ATOM 691 C C . LYS A 1 89 ? -10.105 -5.393 -5.151 1.00 93.69 89 LYS A C 1
ATOM 693 O O . LYS A 1 89 ? -9.028 -5.986 -5.208 1.00 93.69 89 LYS A O 1
ATOM 698 N N . ALA A 1 90 ? -11.235 -5.920 -4.688 1.00 88.81 90 ALA A N 1
ATOM 699 C CA . ALA A 1 90 ? -11.356 -7.325 -4.337 1.00 88.81 90 ALA A CA 1
ATOM 700 C C . ALA A 1 90 ? -11.007 -8.200 -5.547 1.00 88.81 90 ALA A C 1
ATOM 702 O O . ALA A 1 90 ? -11.558 -7.996 -6.634 1.00 88.81 90 ALA A O 1
ATOM 703 N N . ASN A 1 91 ? -10.104 -9.158 -5.354 1.00 80.75 91 ASN A N 1
ATOM 704 C CA . ASN A 1 91 ? -9.772 -10.145 -6.374 1.00 80.75 91 ASN A CA 1
ATOM 705 C C . ASN A 1 91 ? -10.687 -11.363 -6.169 1.00 80.75 91 ASN A C 1
ATOM 707 O O . ASN A 1 91 ? -10.500 -12.114 -5.213 1.00 80.75 91 ASN A O 1
ATOM 711 N N . ASN A 1 92 ? -11.726 -11.485 -7.001 1.00 59.41 92 ASN A N 1
ATOM 712 C CA . ASN A 1 92 ? -12.658 -12.621 -6.993 1.00 59.41 92 ASN A CA 1
ATOM 713 C C . ASN A 1 92 ? -12.110 -13.785 -7.818 1.00 59.41 92 ASN A C 1
ATOM 715 O O . ASN A 1 92 ? -11.772 -13.533 -8.997 1.00 59.41 92 ASN A O 1
#

Radius of gyration: 11.55 Å; chains: 1; bounding box: 31×25×31 Å

Foldseek 3Di:
DDKWKWQFAAWDADPPFAIKGWTFTAAAKDFQQWWFQDPNDTWGFHWKDAPNDTDRMDHHGGTIITGTGPCRVCRVVVRVQHRHMTIIGDDD